Protein AF-A0A7Y0S2J3-F1 (afdb_monomer_lite)

Foldseek 3Di:
DDAPLVVQLVVCVVVVHDPVVNCVVSVVLVVVCVVVVHGPVPDDPVND

Radius of gyration: 11.44 Å; chains: 1; bounding box: 25×21×25 Å

pLDDT: mean 90.54, std 7.9, range [51.59, 96.81]

Structure (mmCIF, N/CA/C/O backbone):
data_AF-A0A7Y0S2J3-F1
#
_entry.id   AF-A0A7Y0S2J3-F1
#
loop_
_atom_site.group_PDB
_atom_site.id
_atom_site.type_symbol
_atom_site.label_atom_id
_atom_site.label_alt_id
_atom_site.label_comp_id
_atom_site.label_asym_id
_atom_site.label_entity_id
_atom_site.label_seq_id
_atom_site.pdbx_PDB_ins_code
_atom_site.Cartn_x
_atom_site.Cartn_y
_atom_site.Cartn_z
_atom_site.occupancy
_atom_site.B_iso_or_equiv
_atom_site.auth_seq_id
_atom_site.auth_comp_id
_atom_site.auth_asym_id
_atom_site.aut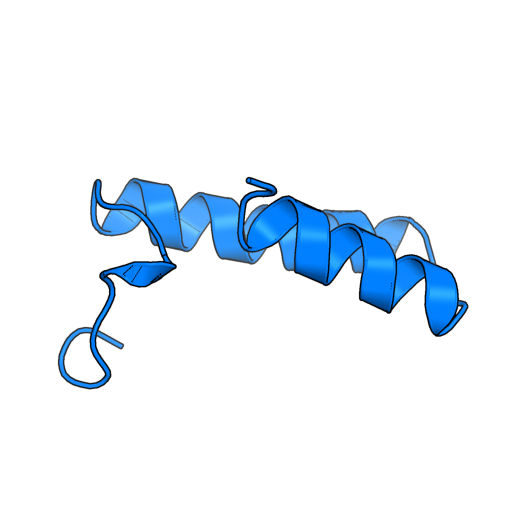h_atom_id
_atom_site.pdbx_PDB_model_num
ATOM 1 N N . MET A 1 1 ? 10.126 -6.307 11.932 1.00 51.59 1 MET A N 1
ATOM 2 C CA . MET A 1 1 ? 8.770 -6.487 11.373 1.00 51.59 1 MET A CA 1
ATOM 3 C C . MET A 1 1 ? 8.641 -5.432 10.289 1.00 51.59 1 MET A C 1
ATOM 5 O O . MET A 1 1 ? 8.753 -4.266 10.638 1.00 51.59 1 MET A O 1
ATOM 9 N N . ASN A 1 2 ? 8.570 -5.818 9.013 1.00 70.19 2 ASN A N 1
ATOM 10 C CA . ASN A 1 2 ? 8.557 -4.854 7.903 1.00 70.19 2 ASN A CA 1
ATOM 11 C C . ASN A 1 2 ? 7.206 -4.128 7.863 1.00 70.19 2 ASN A C 1
ATOM 13 O O . ASN A 1 2 ? 6.164 -4.768 8.027 1.00 70.19 2 ASN A O 1
ATOM 17 N N . SER A 1 3 ? 7.231 -2.816 7.653 1.00 86.38 3 SER A N 1
ATOM 18 C CA . SER A 1 3 ? 6.045 -1.978 7.453 1.00 86.38 3 SER A CA 1
ATOM 19 C C . SER A 1 3 ? 5.246 -2.420 6.218 1.00 86.38 3 SER A C 1
ATOM 21 O O . SER A 1 3 ? 5.794 -3.034 5.300 1.00 86.38 3 SER A O 1
ATOM 23 N N . LEU A 1 4 ? 3.951 -2.085 6.158 1.00 89.94 4 LEU A N 1
ATOM 24 C CA . LEU A 1 4 ? 3.109 -2.388 4.989 1.00 89.94 4 LEU A CA 1
ATOM 25 C C . LEU A 1 4 ? 3.705 -1.802 3.695 1.00 89.94 4 LEU A C 1
ATOM 27 O O . LEU A 1 4 ? 3.660 -2.430 2.643 1.00 89.94 4 LEU A O 1
ATOM 31 N N . ILE A 1 5 ? 4.321 -0.622 3.7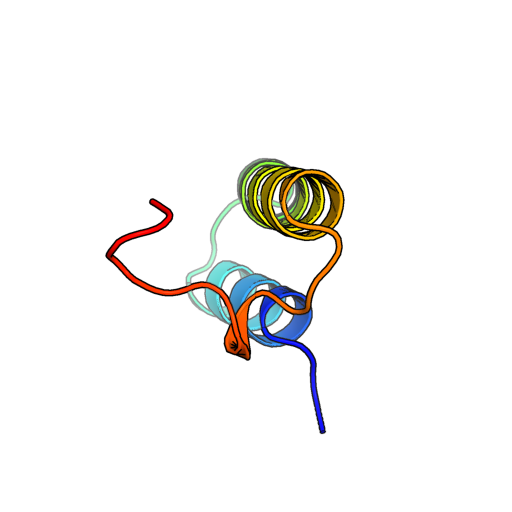83 1.00 92.81 5 ILE A N 1
ATOM 32 C CA . ILE A 1 5 ? 4.939 0.057 2.639 1.00 92.81 5 ILE A CA 1
ATOM 33 C C . ILE A 1 5 ? 6.153 -0.721 2.113 1.00 92.81 5 ILE A C 1
ATOM 35 O O . ILE A 1 5 ? 6.327 -0.831 0.902 1.00 92.81 5 ILE A O 1
ATOM 39 N N . GLU A 1 6 ? 6.970 -1.302 2.994 1.00 92.81 6 GLU A N 1
ATOM 40 C CA . GLU A 1 6 ? 8.102 -2.156 2.600 1.00 92.81 6 GLU A CA 1
ATOM 41 C C . GLU A 1 6 ? 7.640 -3.476 1.973 1.00 92.81 6 GLU A C 1
ATOM 43 O O . GLU A 1 6 ? 8.268 -3.966 1.031 1.00 92.81 6 GLU A O 1
ATOM 48 N N . GLN A 1 7 ? 6.530 -4.040 2.459 1.00 93.12 7 GLN A N 1
ATOM 49 C CA . GLN A 1 7 ? 5.923 -5.236 1.867 1.00 93.12 7 GLN A CA 1
ATOM 50 C C . GLN A 1 7 ? 5.436 -4.940 0.443 1.00 93.12 7 GLN A C 1
ATOM 52 O O . GLN A 1 7 ? 5.830 -5.629 -0.495 1.00 93.12 7 GLN A O 1
ATOM 57 N N . VAL A 1 8 ? 4.689 -3.847 0.258 1.00 93.06 8 VAL A N 1
ATOM 58 C CA . VAL A 1 8 ? 4.208 -3.414 -1.064 1.00 93.06 8 VAL A CA 1
ATOM 59 C C . VAL A 1 8 ? 5.368 -3.082 -2.005 1.00 93.06 8 VAL A C 1
ATOM 61 O O . VAL A 1 8 ? 5.339 -3.475 -3.169 1.00 93.06 8 VAL A O 1
ATOM 64 N N . ALA A 1 9 ? 6.417 -2.409 -1.523 1.00 95.12 9 ALA A N 1
ATOM 65 C CA . ALA A 1 9 ? 7.604 -2.132 -2.331 1.00 95.12 9 ALA A CA 1
ATOM 66 C C . ALA A 1 9 ? 8.251 -3.426 -2.852 1.00 95.12 9 ALA A C 1
ATOM 68 O O . ALA A 1 9 ? 8.581 -3.512 -4.035 1.00 95.12 9 ALA A O 1
ATOM 69 N N . THR A 1 10 ? 8.370 -4.433 -1.981 1.00 94.94 10 THR A N 1
ATOM 70 C CA . THR A 1 10 ? 8.940 -5.744 -2.316 1.00 94.94 10 THR A CA 1
ATOM 71 C C . THR A 1 10 ? 8.081 -6.479 -3.345 1.00 94.94 10 THR A C 1
ATOM 73 O O . THR A 1 10 ? 8.601 -6.995 -4.329 1.00 94.94 10 THR A O 1
ATOM 76 N N . GLU A 1 11 ? 6.760 -6.506 -3.167 1.00 95.56 11 GLU A N 1
ATOM 77 C CA . GLU A 1 11 ? 5.854 -7.171 -4.109 1.00 95.56 11 GLU A CA 1
ATOM 78 C C . GLU A 1 11 ? 5.850 -6.509 -5.491 1.00 95.56 11 GLU A C 1
ATOM 80 O O . GLU A 1 11 ? 5.853 -7.203 -6.509 1.00 95.56 11 GLU A O 1
ATOM 85 N N . ILE A 1 12 ? 5.896 -5.175 -5.549 1.00 94.69 12 ILE A N 1
ATOM 86 C CA . ILE A 1 12 ? 5.967 -4.437 -6.815 1.00 94.69 12 ILE A CA 1
ATOM 87 C C . ILE A 1 12 ? 7.242 -4.802 -7.588 1.00 94.69 12 ILE A C 1
ATOM 89 O O . ILE A 1 12 ? 7.186 -4.998 -8.804 1.00 94.69 12 ILE A O 1
ATOM 93 N N . GLU A 1 13 ? 8.373 -4.924 -6.891 1.00 94.25 13 GLU A N 1
ATOM 94 C CA . GLU A 1 13 ? 9.639 -5.353 -7.490 1.00 94.25 13 GLU A CA 1
ATOM 95 C C . GLU A 1 13 ? 9.591 -6.807 -7.965 1.00 94.25 13 GLU A C 1
ATOM 97 O O . GLU A 1 13 ? 10.002 -7.094 -9.090 1.00 94.25 13 GLU A O 1
ATOM 102 N N . LEU A 1 14 ? 9.037 -7.716 -7.156 1.00 95.69 14 LEU A N 1
ATOM 103 C CA . LEU A 1 14 ? 8.888 -9.130 -7.516 1.00 95.69 14 LEU A CA 1
ATOM 104 C C . LEU A 1 14 ? 7.977 -9.336 -8.731 1.00 95.69 14 LEU A C 1
ATOM 106 O O . LEU A 1 14 ? 8.218 -10.231 -9.538 1.00 95.69 14 LEU A O 1
ATOM 110 N N . MET A 1 15 ? 6.954 -8.496 -8.892 1.00 96.19 15 MET A N 1
ATOM 111 C CA . MET A 1 15 ? 6.071 -8.512 -10.061 1.00 96.19 15 MET A CA 1
ATOM 112 C C . MET A 1 15 ? 6.696 -7.866 -11.310 1.00 96.19 15 MET A C 1
ATOM 114 O O . MET A 1 15 ? 6.077 -7.871 -12.373 1.00 96.19 15 MET A O 1
ATOM 118 N N . GLY A 1 16 ? 7.914 -7.321 -11.212 1.00 96.12 16 GLY A N 1
ATOM 119 C CA . GLY A 1 16 ? 8.625 -6.721 -12.342 1.00 96.12 16 GLY A CA 1
ATOM 120 C C . GLY A 1 16 ? 8.052 -5.376 -12.795 1.00 96.12 16 GLY A C 1
ATOM 121 O O . GLY A 1 16 ? 8.265 -4.966 -13.938 1.00 96.12 16 GLY A O 1
ATOM 122 N N . TYR A 1 17 ? 7.313 -4.678 -11.929 1.00 96.62 17 TYR A N 1
ATOM 123 C CA . TYR A 1 17 ? 6.822 -3.342 -12.244 1.00 96.62 17 TYR A CA 1
ATOM 124 C C . TYR A 1 17 ? 7.950 -2.308 -12.247 1.00 96.62 17 TYR A C 1
ATOM 126 O O . TYR A 1 17 ? 8.999 -2.462 -11.624 1.00 96.62 17 TYR A O 1
ATOM 134 N N . SER A 1 18 ? 7.707 -1.199 -12.946 1.00 96.31 18 SER A N 1
ATOM 135 C CA . SER A 1 18 ? 8.672 -0.105 -13.024 1.00 96.31 18 SER A CA 1
ATOM 136 C C . SER A 1 18 ? 8.937 0.536 -11.656 1.00 96.31 18 SER A C 1
ATOM 138 O O . SER A 1 18 ? 8.044 0.626 -10.810 1.00 96.31 18 SER A O 1
ATOM 140 N N . GLN A 1 19 ? 10.131 1.107 -11.482 1.00 94.69 19 GLN A N 1
ATOM 141 C CA . GLN A 1 19 ? 10.456 1.925 -10.309 1.00 94.69 19 GLN A CA 1
ATOM 142 C C . GLN A 1 19 ? 9.444 3.066 -10.106 1.00 94.69 19 GLN A C 1
ATOM 144 O O . GLN A 1 19 ? 9.032 3.332 -8.980 1.00 94.69 19 GLN A O 1
ATOM 149 N N . ARG A 1 20 ? 8.967 3.688 -11.194 1.00 96.81 20 ARG A N 1
ATOM 150 C CA . ARG A 1 20 ? 7.927 4.726 -11.136 1.00 96.81 20 ARG A CA 1
ATOM 151 C C . ARG A 1 20 ? 6.635 4.203 -10.508 1.00 96.81 20 ARG A C 1
ATOM 153 O O . ARG A 1 20 ? 5.993 4.921 -9.744 1.00 96.81 20 ARG A O 1
ATOM 160 N N . THR A 1 21 ? 6.252 2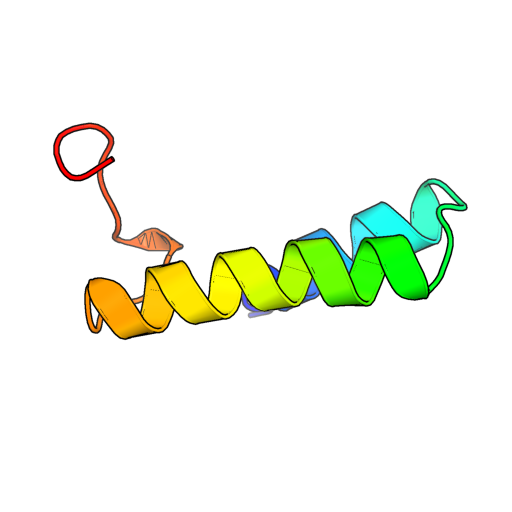.964 -10.816 1.00 95.88 21 THR A N 1
ATOM 161 C CA . THR A 1 21 ? 5.103 2.298 -10.190 1.00 95.88 21 THR A CA 1
ATOM 162 C C . THR A 1 21 ? 5.347 2.127 -8.693 1.00 95.88 21 THR A C 1
ATOM 164 O O . THR A 1 21 ? 4.492 2.524 -7.906 1.00 95.88 21 THR A O 1
ATOM 167 N N . ARG A 1 22 ? 6.532 1.638 -8.294 1.00 96.31 22 ARG A N 1
ATOM 168 C CA . ARG A 1 22 ? 6.926 1.499 -6.879 1.00 96.31 22 ARG A CA 1
ATOM 169 C C . ARG A 1 22 ? 6.791 2.816 -6.124 1.00 96.31 22 ARG A C 1
ATOM 171 O O . ARG A 1 22 ? 6.108 2.882 -5.110 1.00 96.31 22 ARG A O 1
ATOM 178 N N . GLU A 1 23 ? 7.390 3.877 -6.651 1.00 96.38 23 GLU A N 1
ATOM 179 C CA . GLU A 1 23 ? 7.367 5.211 -6.043 1.00 96.38 23 GLU A CA 1
ATOM 180 C C . GLU A 1 23 ? 5.950 5.781 -5.949 1.00 96.38 23 GLU A C 1
ATOM 182 O O . GLU A 1 23 ? 5.576 6.340 -4.920 1.00 96.38 23 GLU A O 1
ATOM 187 N N . THR A 1 24 ? 5.141 5.600 -6.996 1.00 96.38 24 THR A N 1
ATOM 188 C CA . THR A 1 24 ? 3.754 6.083 -7.019 1.00 96.38 24 THR A CA 1
ATOM 189 C C . THR A 1 24 ? 2.917 5.387 -5.947 1.00 96.38 24 THR A C 1
ATOM 191 O O . THR A 1 24 ? 2.264 6.057 -5.150 1.00 96.38 24 THR A O 1
ATOM 194 N N . TYR A 1 25 ? 2.958 4.054 -5.890 1.00 95.25 25 TYR A N 1
ATOM 195 C CA . TYR A 1 25 ? 2.160 3.276 -4.941 1.00 95.25 25 TYR A CA 1
ATOM 196 C C . TYR A 1 25 ? 2.618 3.494 -3.497 1.00 95.25 25 TYR A C 1
ATOM 198 O O . TYR A 1 25 ? 1.795 3.821 -2.641 1.00 95.25 25 TYR A O 1
ATOM 206 N N . CYS A 1 26 ? 3.922 3.402 -3.222 1.00 95.25 26 CYS A N 1
ATOM 207 C CA . CYS A 1 26 ? 4.451 3.648 -1.880 1.00 95.25 26 CYS A CA 1
ATOM 208 C C . CYS A 1 26 ? 4.194 5.091 -1.422 1.00 95.25 26 CYS A C 1
ATOM 210 O O . CYS A 1 26 ? 3.862 5.314 -0.259 1.00 95.25 26 CYS A O 1
ATOM 212 N N . GLY A 1 27 ? 4.272 6.066 -2.334 1.00 95.81 27 GLY A N 1
ATOM 213 C CA . GLY A 1 27 ? 3.942 7.461 -2.047 1.00 95.81 27 GLY A CA 1
ATOM 214 C C . GLY A 1 27 ? 2.464 7.673 -1.705 1.00 95.81 27 GLY A C 1
ATOM 215 O O . GLY A 1 27 ? 2.150 8.431 -0.787 1.00 95.81 27 GLY A O 1
ATOM 216 N N . CYS A 1 28 ? 1.544 6.990 -2.394 1.00 94.56 28 CYS A N 1
ATOM 217 C CA . CYS A 1 28 ? 0.121 7.006 -2.043 1.00 94.56 28 CYS A CA 1
ATOM 218 C C . CYS A 1 28 ? -0.120 6.442 -0.638 1.00 94.56 28 CYS A C 1
ATOM 220 O O . CYS A 1 28 ? -0.817 7.069 0.156 1.00 94.56 28 CYS A O 1
ATOM 222 N N . LEU A 1 29 ? 0.508 5.313 -0.305 1.00 93.44 29 LEU A N 1
ATOM 223 C CA . LEU A 1 29 ? 0.402 4.701 1.021 1.00 93.44 29 LEU A CA 1
ATOM 224 C C . LEU A 1 29 ? 0.943 5.626 2.123 1.00 93.44 29 LEU A C 1
ATOM 226 O O . LEU A 1 29 ? 0.266 5.841 3.124 1.00 93.44 29 LEU A O 1
ATOM 230 N N . GLN A 1 30 ? 2.094 6.266 1.901 1.00 93.88 30 GLN A N 1
ATOM 231 C CA . GLN A 1 30 ? 2.644 7.273 2.818 1.00 93.88 30 GLN A CA 1
ATOM 232 C C . GLN A 1 30 ? 1.688 8.448 3.052 1.00 93.88 30 GLN A C 1
ATOM 234 O O . GLN A 1 30 ? 1.562 8.940 4.171 1.00 93.88 30 GLN A O 1
ATOM 239 N N . ARG A 1 31 ? 1.000 8.925 2.008 1.00 93.94 31 ARG A N 1
ATOM 240 C CA . ARG A 1 31 ? 0.019 10.013 2.147 1.00 93.94 31 ARG A CA 1
ATOM 241 C C . ARG A 1 31 ? -1.172 9.602 3.003 1.00 93.94 31 ARG A C 1
ATOM 243 O O . ARG A 1 31 ? -1.619 10.409 3.810 1.00 93.94 31 ARG A O 1
ATOM 250 N N . ILE A 1 32 ? -1.655 8.372 2.844 1.00 91.06 32 ILE A N 1
ATOM 251 C CA . ILE A 1 32 ? -2.753 7.824 3.648 1.00 91.06 32 ILE A CA 1
ATOM 252 C C . ILE A 1 32 ? -2.319 7.691 5.113 1.00 91.06 32 ILE A C 1
ATOM 254 O O . ILE A 1 32 ? -3.031 8.144 6.005 1.00 91.06 32 ILE A O 1
ATOM 258 N N . GLU A 1 33 ? -1.124 7.151 5.365 1.00 90.81 33 GLU A N 1
ATOM 259 C CA . GLU A 1 33 ? -0.571 7.010 6.719 1.00 90.81 33 GLU A CA 1
ATOM 260 C C . GLU A 1 33 ? -0.467 8.371 7.428 1.00 90.81 33 GLU A C 1
ATOM 262 O O . GLU A 1 33 ? -0.908 8.537 8.568 1.00 90.81 33 GLU A O 1
ATOM 267 N N . ASN A 1 34 ? 0.021 9.384 6.706 1.00 91.25 34 ASN A N 1
ATOM 268 C CA . ASN A 1 34 ? 0.102 10.755 7.203 1.00 91.25 34 ASN A CA 1
ATOM 269 C C . ASN A 1 34 ? -1.280 11.387 7.430 1.00 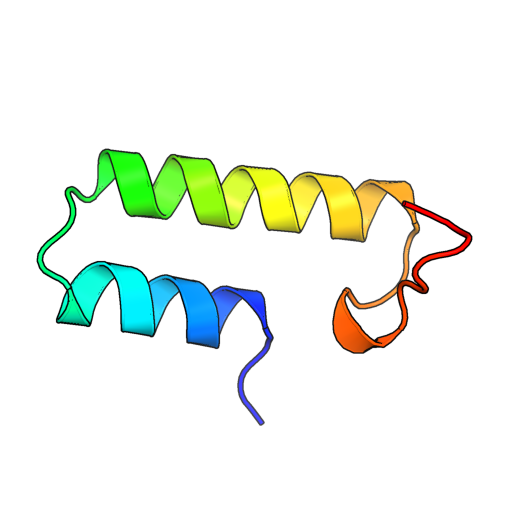91.25 34 ASN A C 1
ATOM 271 O O . ASN A 1 34 ? -1.465 12.101 8.414 1.00 91.25 34 ASN A O 1
ATOM 275 N N . TYR A 1 35 ? -2.249 11.129 6.547 1.00 92.75 35 TYR A N 1
ATOM 276 C CA . TYR A 1 35 ? -3.606 11.669 6.657 1.00 92.75 35 TYR A CA 1
ATOM 277 C C . TYR A 1 35 ? -4.307 11.193 7.932 1.00 92.75 35 TYR A C 1
ATOM 279 O O . TYR A 1 35 ? -4.878 12.002 8.660 1.00 92.75 35 TYR A O 1
ATOM 287 N N . PHE A 1 36 ? -4.213 9.899 8.243 1.00 90.62 36 PHE A N 1
ATOM 288 C CA . PHE A 1 36 ? -4.818 9.350 9.457 1.00 90.62 36 PHE A CA 1
ATOM 289 C C . PHE A 1 36 ? -3.959 9.565 10.707 1.00 90.62 36 PHE A C 1
ATOM 291 O O . PHE A 1 36 ? -4.486 9.481 11.817 1.00 90.62 36 PHE A O 1
ATOM 298 N N . SER A 1 37 ? -2.662 9.864 10.549 1.00 90.44 37 SER A N 1
ATOM 299 C CA . SER A 1 37 ? -1.684 9.939 11.648 1.00 90.44 37 SER A CA 1
ATOM 300 C C . SER A 1 37 ? -1.618 8.645 12.474 1.00 90.44 37 SER A C 1
ATOM 302 O O . SER A 1 37 ? -1.417 8.668 13.688 1.00 90.44 37 SER A O 1
ATOM 304 N N . LYS A 1 38 ? -1.812 7.501 11.810 1.00 87.31 38 LYS A N 1
ATOM 305 C CA . LYS A 1 38 ? -1.771 6.145 12.385 1.00 87.31 38 LYS A CA 1
ATOM 306 C C . LYS A 1 38 ? -1.154 5.211 11.359 1.00 87.31 38 LYS A C 1
ATOM 308 O O . LYS A 1 38 ? -1.196 5.503 10.167 1.00 87.31 38 LYS A O 1
ATOM 313 N N . SER A 1 39 ? -0.640 4.072 11.817 1.00 87.94 39 SER A N 1
ATOM 314 C CA . SER A 1 39 ? -0.115 3.060 10.902 1.00 87.94 39 SER A CA 1
ATOM 315 C C . SER A 1 39 ? -1.207 2.577 9.951 1.00 87.94 39 SER A C 1
ATOM 317 O O . SER A 1 39 ? -2.342 2.366 10.374 1.00 87.94 39 SER A O 1
ATOM 319 N N . LEU A 1 40 ? -0.855 2.316 8.690 1.00 87.50 40 LEU A N 1
ATOM 320 C CA . LEU A 1 40 ? -1.784 1.742 7.706 1.00 87.50 40 LEU A CA 1
ATOM 321 C C . LEU A 1 40 ? -2.401 0.414 8.166 1.00 87.50 40 LEU A C 1
ATOM 323 O O . LEU A 1 40 ? -3.521 0.100 7.788 1.00 87.50 40 LEU A O 1
ATOM 327 N N . ALA A 1 41 ? -1.710 -0.336 9.029 1.00 86.00 41 ALA A N 1
ATOM 328 C CA . ALA A 1 41 ? -2.241 -1.556 9.638 1.00 86.00 41 ALA A CA 1
ATOM 329 C C . ALA A 1 41 ? -3.409 -1.307 10.617 1.00 86.00 41 ALA A C 1
ATOM 331 O O . ALA A 1 41 ? -4.055 -2.254 11.055 1.00 86.00 41 ALA A O 1
ATOM 332 N N . GLN A 1 42 ? -3.644 -0.052 11.003 1.00 86.75 42 GLN A N 1
ATOM 333 C CA . GLN A 1 42 ? -4.689 0.374 11.935 1.00 86.75 42 GLN A CA 1
ATOM 334 C C . GLN A 1 42 ? -5.804 1.169 11.246 1.00 86.75 42 GLN A C 1
ATOM 336 O O . GLN A 1 42 ? -6.770 1.530 11.915 1.0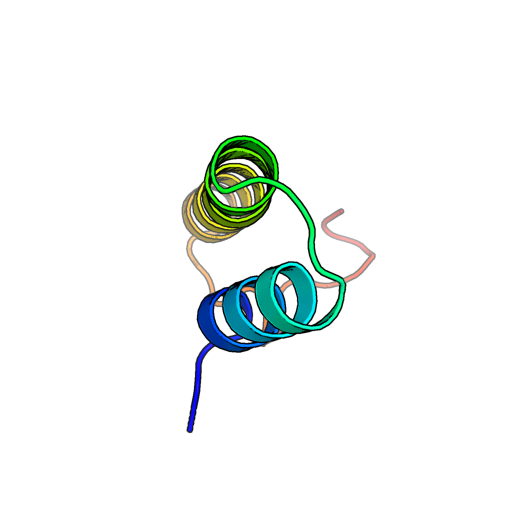0 86.75 42 GLN A O 1
ATOM 341 N N . VAL A 1 43 ? -5.663 1.466 9.949 1.00 86.69 43 VAL A N 1
ATOM 342 C CA . VAL A 1 43 ? -6.706 2.126 9.159 1.00 86.69 43 VAL A CA 1
ATOM 343 C C . VAL A 1 43 ? -7.805 1.108 8.886 1.00 86.69 43 VAL A C 1
ATOM 345 O O . VAL A 1 43 ? -7.538 0.001 8.421 1.00 86.69 43 VAL A O 1
ATOM 348 N N . THR A 1 44 ? -9.036 1.473 9.219 1.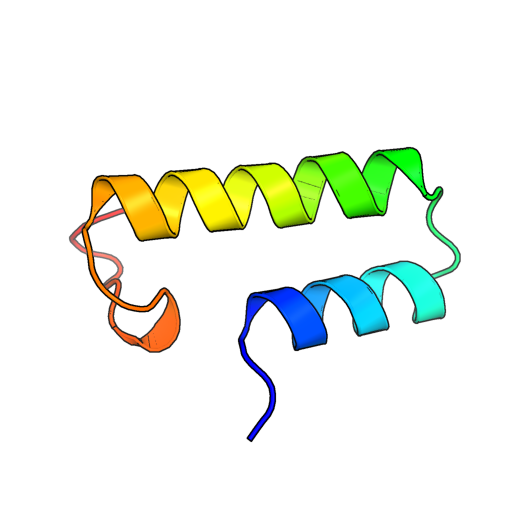00 86.12 44 THR A N 1
ATOM 349 C CA . THR A 1 44 ? -10.208 0.605 9.065 1.00 86.12 44 THR A CA 1
ATOM 350 C C . THR A 1 44 ? -10.987 0.930 7.793 1.00 86.12 44 THR A C 1
ATOM 352 O O . THR A 1 44 ? -10.934 2.052 7.297 1.00 86.12 44 THR A O 1
ATOM 355 N N . ASP A 1 45 ? -11.785 -0.020 7.299 1.00 84.75 45 ASP A N 1
ATOM 356 C CA . ASP A 1 45 ? -12.651 0.193 6.124 1.00 84.75 45 ASP A CA 1
ATOM 357 C C . ASP A 1 45 ? -13.668 1.330 6.315 1.00 84.75 45 ASP A C 1
ATOM 359 O O . ASP A 1 45 ? -14.147 1.891 5.342 1.00 84.75 45 ASP A O 1
ATOM 363 N N . ALA A 1 46 ? -14.017 1.681 7.558 1.00 85.19 46 ALA A N 1
ATOM 364 C CA . ALA A 1 46 ? -14.914 2.802 7.847 1.00 85.19 46 ALA A CA 1
ATOM 365 C C . ALA A 1 46 ? -14.236 4.176 7.692 1.00 85.19 46 ALA A C 1
ATOM 367 O O . ALA A 1 46 ? -14.917 5.201 7.666 1.00 85.19 46 ALA A O 1
ATOM 368 N N . GLU A 1 47 ? -12.904 4.203 7.661 1.00 79.44 47 GLU A N 1
ATOM 369 C CA . GLU A 1 47 ? -12.101 5.411 7.484 1.00 79.44 47 GLU A CA 1
ATOM 370 C C . GLU A 1 47 ? -11.722 5.654 6.015 1.00 79.44 47 GLU A C 1
ATOM 372 O O . GLU A 1 47 ? -11.428 6.797 5.663 1.00 79.44 47 GLU A O 1
ATOM 377 N N . LEU A 1 48 ? -11.741 4.603 5.184 1.00 77.44 48 LEU A N 1
ATOM 378 C CA . LEU A 1 48 ? -11.448 4.603 3.743 1.00 77.44 48 LEU A CA 1
ATOM 379 C C . LEU A 1 48 ? -12.680 4.943 2.891 1.00 77.44 48 LEU A C 1
ATOM 381 O O . LEU A 1 48 ? -12.480 5.640 1.869 1.00 77.44 48 LEU A O 1
#

Organism: Vibrio parahaemolyticus (NCBI:txid670)

Sequence (48 aa):
MNSLIEQVATEIELMGYSQRTRETYCGCLQRIENYFSKSLAQVTDAEL

Secondary structure (DSSP, 8-state):
---HHHHHHHHHHHTT--HHHHHHHHHHHHHHHHHHTS-GGG--TTT-

InterPro domains:
  IPR004107 Integrase, SAM-like, N-terminal [PF13495] (4-48)
  IPR010998 Integrase/recombinase, N-terminal [G3DSA:1.10.150.130] (1-48)
  IPR044068 Core-binding (CB) domain [PS51900] (2-48)